Protein 2YXM (pdb70)

Secondary structure (DSSP, 8-state):
-GGGG--EEE---SEEEE-TT--EEEEEEESSTT--EEEEETTEE--SSSSEEEEEETTEEEEEE-S--GGG-EEEEEEETTEEEEEEEEE-

Solvent-accessible surface area: 5600 Å² total; per-residue (Å²): 133,64,91,115,31,72,10,36,64,125,99,5,76,120,43,40,117,9,84,122,45,23,147,10,110,0,35,0,53,1,72,71,57,166,53,132,30,99,6,41,54,112,34,135,70,9,145,86,62,124,61,36,80,61,64,98,122,47,41,61,9,1,0,17,0,34,82,0,65,98,104,2,55,25,89,0,37,0,31,1,52,146,59,122,13,57,3,80,1,105,10,194

Structure (mmCIF, N/CA/C/O backbone):
data_2YXM
#
_entry.id   2YXM
#
_cell.length_a   55.199
_cell.length_b   55.199
_cell.length_c   70.134
_cell.angle_alpha   90.00
_cell.angle_beta   90.00
_cell.angle_gamma   90.00
#
_symmetry.space_group_name_H-M   'P 41 21 2'
#
loop_
_entity.id
_entity.type
_entity.pdbx_description
1 polymer 'Myosin-binding protein C, slow-type'
2 water water
#
loop_
_atom_site.group_PDB
_atom_site.id
_atom_site.type_symbol
_atom_site.label_atom_id
_atom_site.label_alt_id
_atom_site.label_comp_id
_atom_site.label_asym_id
_atom_site.label_entity_id
_atom_site.label_seq_id
_atom_site.pdbx_PDB_ins_code
_atom_site.Cartn_x
_atom_site.Cartn_y
_atom_site.Cartn_z
_atom_site.occupancy
_atom_site.B_iso_or_equiv
_atom_site.auth_seq_id
_atom_site.auth_comp_id
_atom_site.auth_asym_id
_atom_site.auth_atom_id
_atom_site.pdbx_PDB_model_num
ATOM 1 N N . SER A 1 3 ? 21.234 11.566 4.973 1.00 30.33 3 SER A N 1
ATOM 2 C CA . SER A 1 3 ? 22.239 11.496 6.073 1.00 28.69 3 SER A CA 1
ATOM 3 C C . SER A 1 3 ? 23.361 12.500 5.863 1.00 27.87 3 SER A C 1
ATOM 4 O O . SER A 1 3 ? 23.720 12.820 4.729 1.00 29.04 3 SER A O 1
ATOM 7 N N . GLY A 1 4 ? 23.913 12.992 6.967 1.00 24.91 4 GLY A N 1
ATOM 8 C CA . GLY A 1 4 ? 24.999 13.947 6.883 1.00 22.28 4 GLY A CA 1
ATOM 9 C C . GLY A 1 4 ? 26.250 13.307 6.312 1.00 19.94 4 GLY A C 1
ATOM 10 O O . GLY A 1 4 ? 27.204 14.000 5.970 1.00 19.83 4 GLY A O 1
ATOM 11 N N . SER A 1 5 ? 26.246 11.981 6.207 1.00 18.63 5 SER A N 1
ATOM 12 C CA . SER A 1 5 ? 27.393 11.250 5.676 1.00 18.29 5 SER A CA 1
ATOM 13 C C . SER A 1 5 ? 27.763 11.715 4.272 1.00 18.13 5 SER A C 1
ATOM 14 O O . SER A 1 5 ? 28.940 11.861 3.949 1.00 16.50 5 SER A O 1
ATOM 17 N N . SER A 1 6 ? 26.756 11.953 3.440 1.00 18.80 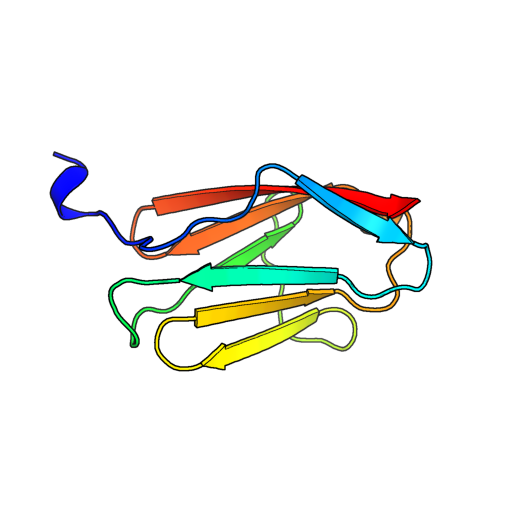6 SER A N 1
ATOM 18 C CA . SER A 1 6 ? 27.008 12.394 2.073 1.00 20.00 6 SER A CA 1
ATOM 19 C C . SER A 1 6 ? 27.501 13.838 2.016 1.00 19.15 6 SER A C 1
ATOM 20 O O . SER A 1 6 ? 27.789 14.362 0.939 1.00 20.29 6 SER A O 1
ATOM 23 N N . GLY A 1 7 ? 27.603 14.476 3.178 1.00 17.03 7 GLY A N 1
ATOM 24 C CA . GLY A 1 7 ? 28.070 15.849 3.227 1.00 15.68 7 GLY A CA 1
ATOM 25 C C . GLY A 1 7 ? 29.438 15.992 3.871 1.00 15.09 7 GLY A C 1
ATOM 26 O O . GLY A 1 7 ? 29.929 17.106 4.053 1.00 16.22 7 GLY A O 1
ATOM 27 N N . ALA A 1 8 ? 30.060 14.868 4.216 1.00 13.27 8 ALA A N 1
ATOM 28 C CA . ALA A 1 8 ? 31.377 14.897 4.852 1.00 12.78 8 ALA A CA 1
ATOM 29 C C . ALA A 1 8 ? 32.360 15.660 3.975 1.00 13.92 8 ALA A C 1
ATOM 30 O O . ALA A 1 8 ? 32.526 15.344 2.796 1.00 15.29 8 ALA A O 1
ATOM 32 N N . ALA A 1 9 ? 33.021 16.654 4.558 1.00 14.16 9 ALA A N 1
ATOM 33 C CA . ALA A 1 9 ? 33.963 17.479 3.810 1.00 14.34 9 ALA A CA 1
ATOM 34 C C . ALA A 1 9 ? 35.371 17.553 4.392 1.00 15.33 9 ALA A C 1
ATOM 35 O O . ALA A 1 9 ? 36.305 17.955 3.701 1.00 17.16 9 ALA A O 1
ATOM 37 N N . PHE A 1 10 ? 35.527 17.167 5.653 1.00 13.04 10 PHE A N 1
ATOM 38 C CA . PHE A 1 10 ? 36.830 17.232 6.306 1.00 12.70 10 PHE A CA 1
ATOM 39 C C . PHE A 1 10 ? 37.572 15.907 6.371 1.00 12.02 10 PHE A C 1
ATOM 40 O O . PHE A 1 10 ? 37.110 14.966 7.017 1.00 12.56 10 PHE A O 1
ATOM 48 N N . ALA A 1 11 ? 38.721 15.836 5.705 1.00 12.81 11 ALA A N 1
ATOM 49 C CA . ALA A 1 11 ? 39.550 14.639 5.753 1.00 12.30 11 ALA A CA 1
ATOM 50 C C . ALA A 1 11 ? 40.311 14.721 7.076 1.00 11.69 11 ALA A C 1
ATOM 51 O O . ALA A 1 11 ? 40.597 13.711 7.713 1.00 11.26 11 ALA A O 1
ATOM 53 N N . LYS A 1 12 ? 40.630 15.945 7.488 1.00 12.34 12 LYS A N 1
ATOM 54 C CA . LYS A 1 12 ? 41.328 16.178 8.744 1.00 12.83 12 LYS A CA 1
ATOM 55 C C . LYS A 1 12 ? 40.767 17.466 9.340 1.00 12.16 12 LYS A C 1
ATOM 56 O O . LYS A 1 12 ? 40.679 18.481 8.653 1.00 12.68 12 LYS A O 1
ATOM 62 N N . ILE A 1 13 ? 40.358 17.418 10.604 1.00 11.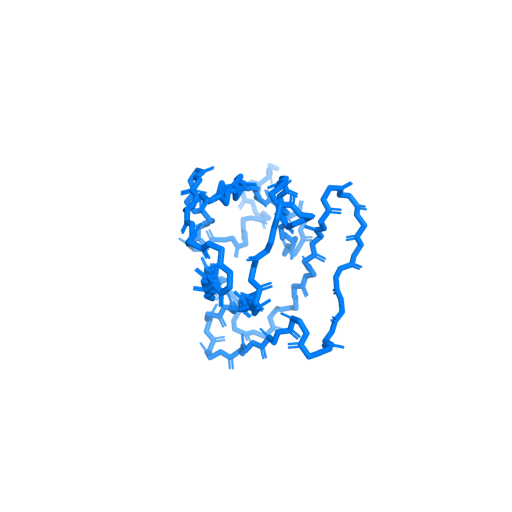02 13 ILE A N 1
ATOM 63 C CA . ILE A 1 13 ? 39.810 18.604 11.254 1.00 10.88 13 ILE A CA 1
ATO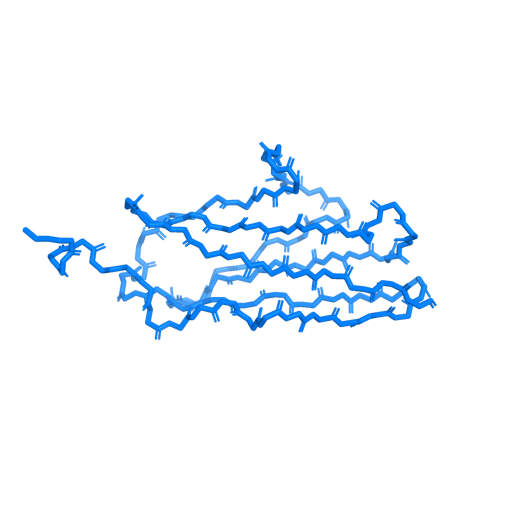M 64 C C . ILE A 1 13 ? 40.835 19.250 12.177 1.00 10.25 13 ILE A C 1
ATOM 65 O O . ILE A 1 13 ? 41.941 18.742 12.349 1.00 11.56 13 ILE A O 1
ATOM 70 N N . LEU A 1 14 ? 40.461 20.383 12.761 1.00 9.83 14 LEU A N 1
ATOM 71 C CA . LEU A 1 14 ? 41.343 21.101 13.676 1.00 10.39 14 LEU A CA 1
ATOM 72 C C . LEU A 1 14 ? 41.549 20.328 14.972 1.00 10.95 14 LEU A C 1
ATOM 73 O O . LEU A 1 14 ? 40.674 19.573 15.395 1.00 11.06 14 LEU A O 1
ATOM 78 N N . ASP A 1 15 ? 42.710 20.513 15.598 1.00 11.65 15 ASP A N 1
ATOM 79 C CA . ASP A 1 15 ? 42.975 19.866 16.877 1.00 11.28 15 ASP A CA 1
ATOM 80 C C . ASP A 1 15 ? 42.041 20.550 17.878 1.00 11.29 15 ASP A C 1
ATOM 81 O O . ASP A 1 15 ? 41.546 21.653 17.626 1.00 11.02 15 ASP A O 1
ATOM 86 N N . PRO A 1 16 ? 41.800 19.913 19.034 1.00 11.86 16 PRO A N 1
ATOM 87 C CA . PRO A 1 16 ? 40.924 20.461 20.074 1.00 12.57 16 PRO A CA 1
ATOM 88 C C . PRO A 1 16 ? 41.352 21.835 20.594 1.00 11.96 16 PRO A C 1
ATOM 89 O O . PRO A 1 16 ? 40.514 22.685 20.897 1.00 13.00 16 PRO A O 1
ATOM 93 N N . ALA A 1 17 ? 42.661 22.043 20.696 1.00 11.84 17 ALA A N 1
ATOM 94 C CA . ALA A 1 17 ? 43.197 23.301 21.195 1.00 10.33 17 ALA A CA 1
ATOM 95 C C . ALA A 1 17 ? 44.655 23.448 20.787 1.00 10.07 17 ALA A C 1
ATOM 96 O O . ALA A 1 17 ? 45.343 22.461 20.533 1.00 10.61 17 ALA A O 1
ATOM 98 N N . TYR A 1 18 ? 45.110 24.695 20.734 1.00 10.20 18 TYR A N 1
ATOM 99 C CA . TYR A 1 18 ? 46.485 25.030 20.375 1.00 9.70 18 TYR A CA 1
ATOM 100 C C . TYR A 1 18 ? 46.956 26.086 21.367 1.00 10.09 18 TYR A C 1
ATOM 101 O O . TYR A 1 18 ? 46.143 26.767 21.985 1.00 10.98 18 TYR A O 1
ATOM 110 N N . GLN A 1 19 ? 48.267 26.224 21.515 1.00 11.26 19 GLN A N 1
ATOM 111 C CA . GLN A 1 19 ? 48.809 27.241 22.402 1.00 11.16 19 GLN A CA 1
ATOM 112 C C . GLN A 1 19 ? 49.877 28.011 21.645 1.00 12.13 19 GLN A C 1
ATOM 113 O O . GLN A 1 19 ? 50.391 27.543 20.627 1.00 13.33 19 GLN A O 1
ATOM 119 N N . VAL A 1 20 ? 50.191 29.202 22.134 1.00 11.89 20 VAL A N 1
ATOM 120 C CA . VAL A 1 20 ? 51.201 30.034 21.498 1.00 12.90 20 VAL A CA 1
ATOM 121 C C . VAL A 1 20 ? 51.696 31.054 22.515 1.00 13.67 20 VAL A C 1
ATOM 122 O O . VAL A 1 20 ? 50.949 31.472 23.402 1.00 13.61 20 VAL A O 1
ATOM 126 N N . ASP A 1 21 ? 52.963 31.433 22.395 1.00 16.16 21 ASP A N 1
ATOM 127 C CA . ASP A 1 21 ? 53.543 32.424 23.291 1.00 18.13 21 ASP A CA 1
ATOM 128 C C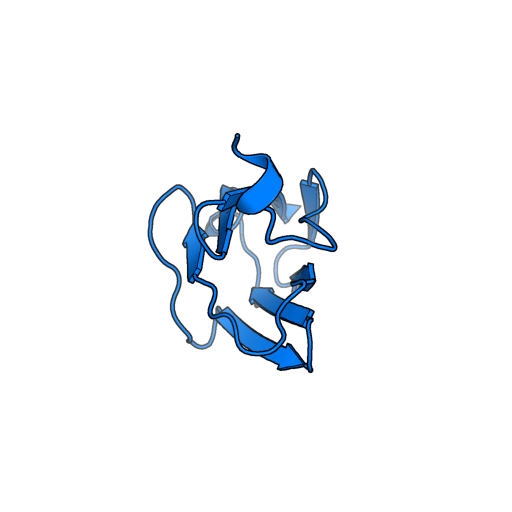 . ASP A 1 21 ? 53.184 33.807 22.771 1.00 18.57 21 ASP A C 1
ATOM 129 O O . ASP A 1 21 ? 53.003 33.990 21.565 1.00 18.15 21 ASP A O 1
ATOM 134 N N . LYS A 1 22 ? 53.075 34.775 23.676 1.00 18.71 22 LYS A N 1
ATOM 135 C CA . LYS A 1 22 ? 52.756 36.141 23.278 1.00 18.73 22 LYS A CA 1
ATOM 136 C C . LYS A 1 22 ? 53.770 36.609 22.244 1.00 18.90 22 LYS A C 1
ATOM 137 O O . LYS A 1 22 ? 54.977 36.412 22.412 1.00 18.82 22 LYS A O 1
ATOM 143 N N . GLY A 1 23 ? 53.271 37.226 21.177 1.00 17.58 23 GLY A N 1
ATOM 144 C CA . GLY A 1 23 ? 54.136 37.713 20.118 1.00 18.87 23 GLY A CA 1
ATOM 145 C C . GLY A 1 23 ? 54.486 36.631 19.115 1.00 17.70 23 GLY A C 1
ATOM 146 O O . GLY A 1 23 ? 55.103 36.901 18.082 1.00 18.46 23 GLY A O 1
ATOM 147 N N . GLY A 1 24 ? 54.082 35.401 19.416 1.00 16.08 24 GLY A N 1
ATOM 148 C CA . GLY A 1 24 ? 54.376 34.290 18.534 1.00 15.83 24 GLY A CA 1
ATOM 149 C C . GLY A 1 24 ? 53.350 34.072 17.439 1.00 15.44 24 GLY A C 1
ATOM 150 O O . GLY A 1 24 ? 52.354 34.787 17.346 1.00 15.12 24 GLY A O 1
ATOM 151 N N . ARG A 1 25 ? 53.596 33.064 16.613 1.00 14.98 25 ARG A N 1
ATOM 152 C CA . ARG A 1 25 ? 52.703 32.745 15.509 1.00 14.18 25 ARG A CA 1
ATOM 153 C C . ARG A 1 25 ? 52.146 31.337 15.654 1.00 14.35 25 ARG A C 1
ATOM 154 O O . ARG A 1 25 ? 52.874 30.410 16.007 1.00 15.05 25 ARG A O 1
ATOM 162 N N . VAL A 1 26 ? 50.855 31.178 15.380 1.00 12.54 26 VAL A N 1
ATOM 163 C CA . VAL A 1 26 ? 50.224 29.868 15.454 1.00 13.49 26 VAL A CA 1
ATOM 164 C C . VAL A 1 26 ? 49.747 29.466 14.058 1.00 12.51 26 VAL A C 1
ATOM 165 O O . VAL A 1 26 ? 49.378 30.316 13.244 1.00 12.28 26 VAL A O 1
ATOM 169 N N . ARG A 1 27 ? 49.782 28.168 13.780 1.00 12.30 27 ARG A N 1
ATOM 170 C CA . ARG A 1 27 ? 49.359 27.644 12.488 1.00 13.09 27 ARG A CA 1
ATOM 171 C C . ARG A 1 27 ? 48.222 26.641 12.661 1.00 13.78 27 ARG A C 1
ATOM 172 O O . ARG A 1 27 ? 48.373 25.645 13.370 1.00 15.63 27 ARG A O 1
ATOM 180 N N . PHE A 1 28 ? 47.082 26.919 12.030 1.00 12.40 28 PHE A N 1
ATOM 181 C CA . PHE A 1 28 ? 45.927 26.021 12.078 1.00 11.46 28 PHE A CA 1
ATOM 182 C C . PHE A 1 28 ? 45.863 25.344 10.718 1.00 12.08 28 PHE A C 1
ATOM 183 O O . PHE A 1 28 ? 46.013 26.005 9.689 1.00 12.15 28 PHE A O 1
ATOM 191 N N . VAL A 1 29 ? 45.622 24.038 10.700 1.00 12.73 29 VAL A N 1
ATOM 192 C CA . VAL A 1 29 ? 45.535 23.322 9.437 1.00 13.47 29 VAL A CA 1
ATOM 193 C C . VAL A 1 29 ? 44.385 22.326 9.409 1.00 13.80 29 VAL A C 1
ATOM 194 O O . VAL A 1 29 ? 44.134 21.623 10.388 1.00 13.80 29 VAL A O 1
ATOM 198 N N . VAL A 1 30 ? 43.665 22.298 8.293 1.00 13.28 30 VAL A N 1
ATOM 199 C CA . VAL A 1 30 ? 42.599 21.321 8.101 1.00 13.19 30 VAL A CA 1
ATOM 200 C C . VAL A 1 30 ? 42.824 20.758 6.709 1.00 13.44 30 VAL A C 1
ATOM 201 O O . VAL A 1 30 ? 43.495 21.377 5.882 1.00 13.87 30 VAL A O 1
ATOM 205 N N . GLU A 1 31 ? 42.297 19.570 6.454 1.00 13.52 31 GLU A N 1
ATOM 206 C CA . GLU A 1 31 ? 42.447 18.961 5.144 1.00 14.61 31 GLU A CA 1
ATOM 207 C C . GLU A 1 31 ? 41.064 18.656 4.606 1.00 14.43 31 GLU A C 1
ATOM 208 O O . GLU A 1 31 ? 40.235 18.062 5.297 1.00 14.46 31 GLU A O 1
ATOM 214 N N . LEU A 1 32 ? 40.811 19.083 3.375 1.00 14.52 32 LEU A N 1
ATOM 215 C CA . LEU A 1 32 ? 39.529 18.848 2.740 1.00 16.26 32 LEU A CA 1
ATOM 216 C C . LEU A 1 32 ? 39.643 17.633 1.838 1.00 16.94 32 LEU A C 1
ATOM 217 O O . LEU A 1 32 ? 40.741 17.234 1.449 1.00 19.36 32 LEU A O 1
ATOM 222 N N . ALA A 1 33 ? 38.503 17.039 1.512 1.00 19.98 33 ALA A N 1
ATOM 223 C CA . ALA A 1 33 ? 38.490 15.890 0.620 1.00 21.05 33 ALA A CA 1
ATOM 224 C C . ALA A 1 33 ? 38.600 16.445 -0.793 1.00 22.58 33 ALA A C 1
ATOM 225 O O . ALA A 1 33 ? 39.283 15.879 -1.648 1.00 22.47 33 ALA A O 1
ATOM 227 N N . ASP A 1 34 ? 37.931 17.574 -1.015 1.00 23.22 34 ASP A N 1
ATOM 228 C CA . ASP A 1 34 ? 37.912 18.246 -2.311 1.00 25.11 34 ASP A CA 1
ATOM 229 C C . ASP A 1 34 ? 38.903 19.411 -2.322 1.00 26.61 34 ASP A C 1
ATOM 230 O O . ASP A 1 34 ? 38.699 20.413 -1.638 1.00 26.07 34 ASP A O 1
ATOM 235 N N . PRO A 1 35 ? 39.984 19.298 -3.113 1.00 27.40 35 PRO A N 1
ATOM 236 C CA . PRO A 1 35 ? 41.000 20.351 -3.198 1.00 28.77 35 PRO A CA 1
ATOM 237 C C . PRO A 1 35 ? 40.504 21.668 -3.792 1.00 29.80 35 PRO A C 1
ATOM 238 O O . PRO A 1 35 ? 41.199 22.682 -3.726 1.00 29.95 35 PRO A O 1
ATOM 242 N N . LYS A 1 36 ? 39.304 21.656 -4.363 1.00 31.06 36 LYS A N 1
ATOM 243 C CA . LYS A 1 36 ? 38.743 22.861 -4.964 1.00 31.88 36 LYS A CA 1
ATOM 244 C C . LYS A 1 36 ? 37.720 23.546 -4.063 1.00 31.44 36 LYS A C 1
ATOM 245 O O . LYS A 1 36 ? 37.286 24.665 -4.344 1.00 30.85 36 LYS A O 1
ATOM 251 N N . LEU A 1 37 ? 37.340 22.877 -2.980 1.00 29.82 37 LEU A N 1
ATOM 252 C CA . LEU A 1 37 ? 36.360 23.426 -2.050 1.00 29.09 37 LEU A CA 1
ATOM 253 C C . LEU A 1 37 ? 36.915 24.619 -1.279 1.00 28.63 37 LEU A C 1
ATOM 254 O O . LEU A 1 37 ? 38.058 24.599 -0.821 1.00 28.30 37 LEU A O 1
ATOM 259 N N . GLU A 1 38 ? 36.094 25.656 -1.144 1.00 29.01 38 GLU A N 1
ATOM 260 C CA . GLU A 1 38 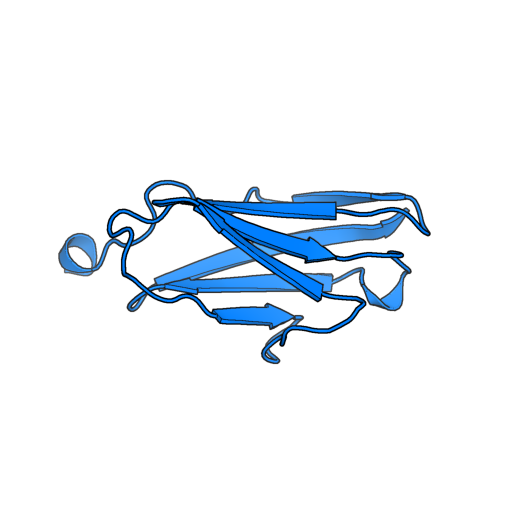? 36.485 26.868 -0.434 1.00 28.29 38 GLU A CA 1
ATOM 261 C C . GLU A 1 38 ? 36.120 26.775 1.043 1.00 26.00 38 GLU A C 1
ATOM 262 O O . GLU A 1 38 ? 35.157 26.106 1.415 1.00 26.33 38 GLU A O 1
ATOM 268 N N . VAL A 1 39 ? 36.894 27.451 1.884 1.00 21.71 39 VAL A N 1
ATOM 269 C CA . VAL A 1 39 ? 36.635 27.446 3.316 1.00 19.28 39 VAL A CA 1
ATOM 270 C C . VAL A 1 39 ? 36.598 28.868 3.854 1.00 16.86 39 VAL A C 1
ATOM 271 O O . VAL A 1 39 ? 37.127 29.790 3.236 1.00 18.24 39 VAL A O 1
ATOM 275 N N . LYS A 1 40 ? 35.955 29.033 5.004 1.00 15.50 40 LYS A N 1
ATOM 276 C CA . LYS A 1 40 ? 35.875 30.326 5.666 1.00 13.96 40 LYS A CA 1
ATOM 277 C C . LYS A 1 40 ? 36.269 30.125 7.123 1.00 12.78 40 LYS A C 1
ATOM 278 O O . LYS A 1 40 ? 35.874 29.140 7.755 1.00 12.69 40 LYS A O 1
ATOM 284 N N . TRP A 1 41 ? 37.061 31.055 7.644 1.00 11.52 41 TRP A N 1
ATOM 285 C CA . TRP A 1 41 ? 37.515 30.987 9.026 1.00 11.28 41 TRP A CA 1
ATOM 286 C C . TRP A 1 41 ? 36.798 32.036 9.860 1.00 11.36 41 TRP A C 1
ATOM 287 O O . TRP A 1 41 ? 36.509 33.129 9.379 1.00 11.71 41 TRP A O 1
ATOM 298 N N . TYR A 1 42 ? 36.533 31.698 11.117 1.00 11.23 42 TYR A N 1
ATOM 299 C CA . TYR A 1 42 ? 35.822 32.589 12.022 1.00 11.98 42 TYR A CA 1
ATOM 300 C C . TYR A 1 42 ? 36.481 32.687 13.387 1.00 13.57 42 TYR A C 1
ATOM 301 O O . TYR A 1 42 ? 37.056 31.723 13.883 1.00 12.90 42 TYR A O 1
ATOM 310 N N . LYS A 1 43 ? 36.391 33.868 13.986 1.00 14.25 43 LYS A N 1
ATOM 311 C CA . LYS A 1 43 ? 36.920 34.083 15.319 1.00 16.44 43 LYS A CA 1
ATOM 312 C C . LYS A 1 43 ? 35.708 34.402 16.173 1.00 18.76 43 LYS A C 1
ATOM 313 O O . LYS A 1 43 ? 35.051 35.423 15.972 1.00 18.63 43 LYS A O 1
ATOM 319 N N . ASN A 1 44 ? 35.402 33.509 17.106 1.00 21.24 44 ASN A N 1
ATOM 320 C CA . ASN A 1 44 ? 34.267 33.684 17.997 1.00 24.99 44 ASN A CA 1
ATOM 321 C C . ASN A 1 44 ? 32.996 34.052 17.227 1.00 25.59 44 ASN A C 1
ATOM 322 O O . ASN A 1 44 ? 32.192 34.859 17.693 1.00 26.97 44 ASN A O 1
ATOM 327 N N . GLY A 1 45 ? 32.824 33.471 16.042 1.00 25.26 45 GLY A N 1
ATOM 328 C CA . GLY A 1 45 ? 31.631 33.745 15.255 1.00 25.17 45 GLY A CA 1
ATOM 329 C C . GLY A 1 45 ? 31.692 34.821 14.180 1.00 24.63 45 GLY A C 1
ATOM 330 O O . GLY A 1 45 ? 30.728 34.993 13.433 1.00 26.32 45 GLY A O 1
ATOM 331 N N . GLN A 1 46 ? 32.804 35.546 14.091 1.00 23.44 46 GLN A N 1
ATOM 332 C CA . GLN A 1 46 ? 32.952 36.602 13.088 1.00 21.60 46 GLN A CA 1
ATOM 333 C C . GLN A 1 46 ? 33.984 36.171 12.045 1.00 19.65 46 GLN A C 1
ATOM 334 O O . GLN A 1 46 ? 35.076 35.739 12.402 1.00 18.78 46 GLN A O 1
ATOM 340 N N . GLU A 1 47 ? 33.652 36.299 10.761 1.00 17.85 47 GLU A N 1
ATOM 341 C CA . GLU A 1 47 ? 34.581 35.873 9.716 1.00 17.27 47 GLU A CA 1
ATOM 342 C C . GLU A 1 47 ? 35.905 36.626 9.693 1.00 17.03 47 GLU A C 1
ATOM 343 O O . GLU A 1 47 ? 35.949 37.855 9.766 1.00 18.13 47 GLU A O 1
ATOM 349 N N . ILE A 1 48 ? 36.977 35.851 9.579 1.00 14.19 48 ILE A N 1
ATOM 350 C CA . ILE A 1 48 ? 38.347 36.346 9.522 1.00 15.61 48 ILE A CA 1
ATOM 351 C C . ILE A 1 48 ? 38.725 36.533 8.052 1.00 13.14 48 ILE A C 1
ATOM 352 O O . ILE A 1 48 ? 38.395 35.696 7.214 1.00 12.96 48 ILE A O 1
ATOM 357 N N . ARG A 1 49 ? 39.424 37.622 7.743 1.00 11.48 49 ARG A N 1
ATOM 358 C CA . ARG A 1 49 ? 39.832 37.903 6.371 1.00 11.49 49 ARG A CA 1
ATOM 359 C C . ARG A 1 49 ? 41.340 38.111 6.257 1.00 10.43 49 ARG A C 1
ATOM 360 O O . ARG A 1 49 ? 42.001 38.448 7.236 1.00 10.42 49 ARG A O 1
ATOM 368 N N . PRO A 1 50 ? 41.901 37.914 5.054 1.00 10.82 50 PRO A N 1
ATOM 369 C CA . PRO A 1 50 ? 43.345 38.101 4.877 1.00 10.17 50 PRO A CA 1
ATOM 370 C C . PRO A 1 50 ? 43.781 39.496 5.326 1.00 10.53 50 PRO A C 1
ATOM 371 O O . PRO A 1 50 ? 43.156 40.499 4.968 1.00 10.60 50 PRO A O 1
ATOM 375 N N . SER A 1 51 ? 44.861 39.545 6.100 1.00 9.56 51 SER A N 1
ATOM 376 C CA . SER A 1 51 ? 45.398 40.796 6.626 1.00 9.75 51 SER A CA 1
ATOM 377 C C . SER A 1 51 ? 46.849 40.539 7.020 1.00 10.33 51 SER A C 1
ATOM 378 O O . SER A 1 51 ? 47.463 39.598 6.519 1.00 10.74 51 SER A O 1
ATOM 381 N N . THR A 1 52 ? 47.412 41.371 7.894 1.00 11.10 52 THR A N 1
ATOM 382 C CA . THR A 1 52 ? 48.785 41.126 8.316 1.00 11.82 52 THR A CA 1
ATOM 383 C C . THR A 1 52 ? 48.750 40.176 9.507 1.00 12.38 52 THR A C 1
ATOM 384 O O . THR A 1 52 ? 49.695 39.417 9.736 1.00 13.37 52 THR A O 1
ATOM 388 N N . LYS A 1 53 ? 47.648 40.201 10.252 1.00 11.69 53 LYS A N 1
ATOM 389 C CA . LYS A 1 53 ? 47.477 39.306 11.391 1.00 12.55 53 LYS A CA 1
ATOM 390 C C . LYS A 1 53 ? 47.122 37.910 10.891 1.00 12.07 53 LYS A C 1
ATOM 391 O O . LYS A 1 53 ? 47.564 36.908 11.451 1.00 11.36 53 LYS A O 1
ATOM 397 N N . TYR A 1 54 ? 46.327 37.854 9.828 1.00 9.88 54 TYR A N 1
ATOM 398 C CA . TYR A 1 54 ? 45.858 36.583 9.291 1.00 9.76 54 TYR A CA 1
ATOM 399 C C . TYR A 1 54 ? 46.342 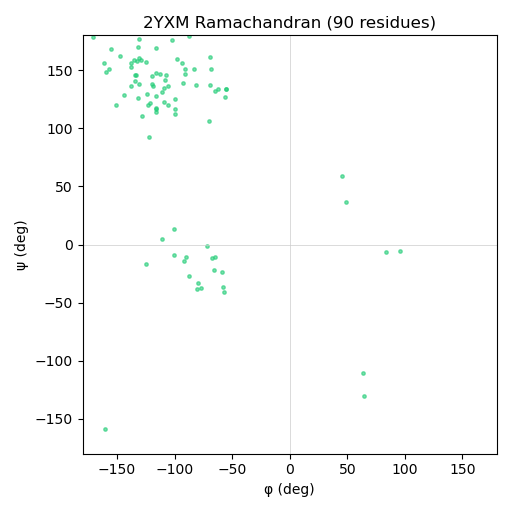36.273 7.883 1.00 10.25 54 TYR A C 1
ATOM 400 O O . TYR A 1 54 ? 46.013 36.984 6.941 1.00 10.52 54 TYR A O 1
ATOM 409 N N . ILE A 1 55 ? 47.115 35.202 7.749 1.00 10.15 55 ILE A N 1
ATOM 410 C CA . ILE A 1 55 ? 47.623 34.779 6.450 1.00 10.75 55 ILE A CA 1
ATOM 411 C C . ILE A 1 55 ? 47.030 33.412 6.133 1.00 10.93 55 ILE A C 1
ATOM 412 O O . ILE A 1 55 ? 47.107 32.481 6.940 1.00 11.36 55 ILE A O 1
ATOM 417 N N . PHE A 1 56 ? 46.427 33.303 4.958 1.00 11.62 56 PHE A N 1
ATOM 418 C CA . PHE A 1 56 ? 45.794 32.063 4.532 1.00 10.92 56 PHE A CA 1
ATOM 419 C C . PHE A 1 56 ? 46.579 31.384 3.424 1.00 13.19 56 PHE A C 1
ATOM 420 O O . PHE A 1 56 ? 47.119 32.048 2.541 1.00 13.12 56 PHE A O 1
ATOM 428 N N . GLU A 1 57 ? 46.651 30.058 3.480 1.00 12.20 57 GLU A N 1
ATOM 429 C CA . GLU A 1 57 ? 47.345 29.300 2.448 1.00 13.81 57 GLU A CA 1
ATOM 430 C C . GLU A 1 57 ? 46.504 28.111 2.018 1.00 14.61 57 GLU A C 1
ATOM 431 O O . GLU A 1 57 ? 45.785 27.514 2.821 1.00 13.95 57 GLU A O 1
ATOM 437 N N . HIS A 1 58 ? 46.601 27.784 0.735 1.00 17.20 58 HIS A N 1
ATOM 438 C CA . HIS A 1 58 ? 45.877 26.670 0.144 1.00 21.81 58 HIS A CA 1
ATOM 439 C C . HIS A 1 58 ? 46.895 25.806 -0.592 1.00 24.08 58 HIS A C 1
ATOM 440 O O . HIS A 1 58 ? 47.457 26.223 -1.604 1.00 26.23 58 HIS A O 1
ATOM 447 N N . LYS A 1 59 ? 47.141 24.612 -0.063 1.00 25.71 59 LYS A N 1
ATOM 448 C CA . LYS A 1 59 ? 48.084 23.678 -0.667 1.00 27.41 59 LYS A CA 1
ATOM 449 C C . LYS A 1 59 ? 47.355 22.379 -0.972 1.00 27.42 59 LYS A C 1
ATOM 450 O O . LYS A 1 59 ? 47.258 21.499 -0.117 1.00 27.87 59 LYS A O 1
ATOM 456 N N . GLY A 1 60 ? 46.838 22.266 -2.191 1.00 27.29 60 GLY A N 1
ATOM 457 C CA . GLY A 1 60 ? 46.111 21.070 -2.569 1.00 27.63 60 GLY A CA 1
ATOM 458 C C . GLY A 1 60 ? 44.866 20.925 -1.717 1.00 26.16 60 GLY A C 1
ATOM 459 O O . GLY A 1 60 ? 43.923 21.708 -1.846 1.00 27.09 60 GLY A O 1
ATOM 460 N N . CYS A 1 61 ? 44.864 19.927 -0.839 1.00 25.14 61 CYS A N 1
ATOM 461 C CA . CYS A 1 61 ? 43.724 19.687 0.036 1.00 23.88 61 CYS A CA 1
ATOM 462 C C . CYS A 1 61 ? 43.853 20.411 1.370 1.00 21.53 61 CYS A C 1
ATOM 463 O O . CYS A 1 61 ? 42.880 20.526 2.112 1.00 19.16 61 CYS A O 1
ATOM 466 N N . GLN A 1 62 ? 45.050 20.900 1.673 1.00 19.91 62 GLN A N 1
ATOM 467 C CA . GLN A 1 62 ? 45.270 21.601 2.929 1.00 18.70 62 GLN A CA 1
ATOM 468 C C . GLN A 1 62 ? 44.829 23.056 2.895 1.00 16.92 62 GLN A C 1
ATOM 469 O O . GLN A 1 62 ? 45.049 23.765 1.915 1.00 16.60 62 GLN A O 1
ATOM 475 N N . ARG A 1 63 ? 44.184 23.481 3.976 1.00 13.83 63 ARG A N 1
ATOM 476 C CA . ARG A 1 63 ? 43.740 24.862 4.139 1.00 11.79 63 ARG A CA 1
ATOM 477 C C . ARG A 1 63 ? 44.406 25.305 5.435 1.00 12.20 63 ARG A C 1
ATOM 478 O O . ARG A 1 63 ? 44.186 24.715 6.497 1.00 12.56 63 ARG A O 1
ATOM 486 N N . ILE A 1 64 ? 45.227 26.342 5.340 1.00 10.74 64 ILE A N 1
ATOM 487 C CA . ILE A 1 64 ? 45.984 26.823 6.479 1.00 10.80 64 ILE A CA 1
ATOM 488 C C . ILE A 1 64 ? 45.688 28.259 6.863 1.00 11.81 64 ILE A C 1
ATOM 489 O O . ILE A 1 64 ? 45.432 29.099 6.004 1.00 10.97 64 ILE A O 1
ATOM 494 N N . LEU A 1 65 ? 45.724 28.522 8.164 1.00 10.70 65 LEU A N 1
ATOM 495 C CA . LEU A 1 65 ? 45.541 29.871 8.685 1.00 12.14 65 LEU A CA 1
ATOM 496 C C . LEU A 1 65 ? 46.650 30.128 9.693 1.00 10.97 65 LEU A C 1
ATOM 497 O O . LEU A 1 65 ? 46.855 29.348 10.626 1.00 12.14 65 LEU A O 1
ATOM 502 N N . PHE A 1 66 ? 47.378 31.217 9.481 1.00 10.24 66 PHE A N 1
ATOM 503 C CA . PHE A 1 66 ? 48.445 31.631 10.375 1.00 9.33 66 PHE A CA 1
ATOM 504 C C . PHE A 1 66 ? 47.944 32.872 11.096 1.00 10.68 66 PHE A C 1
ATOM 505 O O . PHE A 1 66 ? 47.372 33.760 10.467 1.00 11.33 66 PHE A O 1
ATOM 513 N N . ILE A 1 67 ? 48.133 32.925 12.408 1.00 9.96 67 ILE A N 1
ATOM 514 C CA . ILE A 1 67 ? 47.768 34.119 13.161 1.00 9.61 67 ILE A CA 1
ATOM 515 C C . ILE A 1 67 ? 49.104 34.621 13.692 1.00 11.30 67 ILE A C 1
ATOM 516 O O . ILE A 1 67 ? 49.787 33.919 14.444 1.00 11.85 67 ILE A O 1
ATOM 521 N N . ASN A 1 68 ? 49.481 35.824 13.269 1.00 11.77 68 ASN A N 1
ATOM 522 C CA . ASN A 1 68 ? 50.754 36.435 13.652 1.00 11.77 68 ASN A CA 1
ATOM 523 C C . ASN A 1 68 ? 50.670 37.345 14.871 1.00 12.02 68 ASN A C 1
ATOM 524 O O . ASN A 1 68 ? 49.612 37.881 15.186 1.00 12.73 68 ASN A O 1
ATOM 529 N N . ASN A 1 69 ? 51.808 37.515 15.541 1.00 11.88 69 ASN A N 1
ATOM 530 C CA . ASN A 1 69 ? 51.915 38.371 16.719 1.00 13.02 69 ASN A CA 1
ATOM 531 C C . ASN A 1 69 ? 50.760 38.144 17.683 1.00 13.55 69 ASN A C 1
ATOM 532 O O . ASN A 1 69 ? 50.019 39.067 18.022 1.00 14.21 69 ASN A O 1
ATOM 537 N N . CYS A 1 70 ? 50.627 36.906 18.141 1.00 14.34 70 CYS A N 1
ATOM 538 C CA . CYS A 1 70 ? 49.542 36.550 19.040 1.00 14.34 70 CYS A CA 1
ATOM 539 C C . CYS A 1 70 ? 49.592 37.235 20.395 1.00 16.02 70 CYS A C 1
ATOM 540 O O . CYS A 1 70 ? 50.627 37.278 21.059 1.00 16.94 70 CYS A O 1
ATOM 543 N N . GLN A 1 71 ? 48.448 37.779 20.789 1.00 15.37 71 GLN A N 1
ATOM 544 C CA . GLN A 1 71 ? 48.308 38.461 22.065 1.00 15.95 71 GLN A CA 1
ATOM 545 C C . GLN A 1 71 ? 47.054 37.905 22.729 1.00 16.94 71 GLN A C 1
ATOM 546 O O . GLN A 1 71 ? 46.356 37.081 22.140 1.00 15.29 71 GLN A O 1
ATOM 552 N N . MET A 1 72 ? 46.761 38.348 23.946 1.00 16.31 72 MET A N 1
ATOM 553 C CA . MET A 1 72 ? 45.587 37.851 24.649 1.00 16.64 72 MET A CA 1
ATOM 554 C C . MET A 1 72 ? 44.301 38.112 23.870 1.00 16.82 72 MET A C 1
ATOM 555 O O . MET A 1 72 ? 43.303 37.418 24.056 1.00 16.18 72 MET A O 1
ATOM 560 N N . THR A 1 73 ? 44.330 39.108 22.990 1.00 16.80 73 THR A N 1
ATOM 561 C CA . THR A 1 73 ? 43.169 39.429 22.171 1.00 16.63 73 THR A CA 1
ATOM 562 C C . THR A 1 73 ? 42.874 38.271 21.211 1.00 15.68 73 THR A C 1
ATOM 563 O O . THR A 1 73 ? 41.748 38.118 20.733 1.00 16.06 73 THR A O 1
ATOM 567 N N . ASP A 1 74 ? 43.889 37.454 20.945 1.00 14.63 74 ASP A N 1
ATOM 568 C CA . ASP A 1 74 ? 43.747 36.311 20.045 1.00 13.82 74 ASP A CA 1
ATOM 569 C C . ASP A 1 74 ? 43.333 35.045 20.784 1.00 13.31 74 ASP A C 1
ATOM 570 O O . ASP A 1 74 ? 42.995 34.039 20.162 1.00 13.90 74 ASP A O 1
ATOM 575 N N . ASP A 1 75 ? 43.377 35.091 22.112 1.00 14.51 75 ASP A N 1
ATOM 576 C CA . ASP A 1 75 ? 42.981 33.947 22.930 1.00 15.00 75 ASP A CA 1
ATOM 577 C C . ASP A 1 75 ? 41.468 33.842 22.760 1.00 15.54 75 ASP A C 1
ATOM 578 O O . ASP A 1 75 ? 40.711 34.643 23.309 1.00 14.75 75 ASP A O 1
ATOM 583 N N . SER A 1 76 ? 41.026 32.839 22.008 1.00 14.00 76 SER A N 1
ATOM 584 C CA . SER A 1 76 ? 39.610 32.710 21.717 1.00 13.65 76 SER A CA 1
ATOM 585 C C . SER A 1 76 ? 39.291 31.393 21.029 1.00 13.78 76 SER A C 1
ATOM 586 O O . SER A 1 76 ? 40.178 30.582 20.759 1.00 13.79 76 SER A O 1
ATOM 589 N N . GLU A 1 77 ? 38.007 31.185 20.763 1.00 15.65 77 GLU A N 1
ATOM 590 C CA . GLU A 1 77 ? 37.555 30.000 20.055 1.00 15.41 77 GLU A CA 1
ATOM 591 C C . GLU A 1 77 ? 37.557 30.399 18.580 1.00 14.37 77 GLU A C 1
ATOM 592 O O . GLU A 1 77 ? 37.310 31.559 18.239 1.00 15.12 77 GLU A O 1
ATOM 598 N N . TYR A 1 78 ? 37.860 29.441 17.713 1.00 13.33 78 TYR A N 1
ATOM 599 C CA . TYR A 1 78 ? 37.894 29.671 16.273 1.00 12.94 78 TYR A CA 1
ATOM 600 C C . TYR A 1 78 ? 37.247 28.491 15.588 1.00 13.68 78 TYR A C 1
ATOM 601 O O . TYR A 1 78 ? 37.239 27.386 16.119 1.00 15.39 78 TYR A O 1
ATOM 610 N N . TYR A 1 79 ? 36.686 28.722 14.413 1.00 13.83 79 TYR A N 1
ATOM 611 C CA . TYR A 1 79 ? 36.154 27.606 13.658 1.00 15.74 79 TYR A CA 1
ATOM 612 C C . TYR A 1 79 ? 36.310 27.865 12.178 1.00 13.67 79 TYR A C 1
ATOM 613 O O . TYR A 1 79 ? 36.568 28.989 11.744 1.00 12.69 79 TYR A O 1
ATOM 622 N N . VAL A 1 80 ? 36.207 26.795 11.407 1.00 12.54 80 VAL A N 1
ATOM 623 C CA . VAL A 1 80 ? 36.346 26.877 9.971 1.00 12.90 80 VAL A CA 1
ATOM 624 C C . VAL A 1 80 ? 35.217 26.069 9.362 1.00 13.57 80 VAL A C 1
ATOM 625 O O . VAL A 1 80 ? 34.837 25.019 9.882 1.00 13.43 80 VAL A O 1
ATOM 629 N N . THR A 1 81 ? 34.656 26.588 8.277 1.00 12.65 81 THR A N 1
ATOM 630 C CA . THR A 1 81 ? 33.561 25.913 7.604 1.00 14.55 81 THR A CA 1
ATOM 631 C C . THR A 1 81 ? 33.989 25.420 6.232 1.00 13.59 81 THR A C 1
ATOM 632 O O . THR A 1 81 ? 34.819 26.038 5.563 1.00 13.67 81 THR A O 1
ATOM 636 N N . ALA A 1 82 ? 33.426 24.287 5.830 1.00 14.38 82 ALA A N 1
ATOM 637 C CA . ALA A 1 82 ? 33.708 23.686 4.532 1.00 15.78 82 ALA A CA 1
ATOM 638 C C . ALA A 1 82 ? 32.444 22.929 4.153 1.00 16.10 82 ALA A C 1
ATOM 639 O O . ALA A 1 82 ? 32.017 22.028 4.873 1.00 16.51 82 ALA A O 1
ATOM 641 N N . GLY A 1 83 ? 31.840 23.300 3.031 1.00 18.39 83 GLY A N 1
ATOM 642 C CA . GLY A 1 83 ? 30.611 22.645 2.627 1.00 19.10 83 GLY A CA 1
ATOM 643 C C . GLY A 1 83 ? 29.550 22.951 3.665 1.00 19.26 83 GLY A C 1
ATOM 644 O O . GLY A 1 83 ? 29.364 24.108 4.041 1.00 20.57 83 GLY A O 1
ATOM 645 N N . ASP A 1 84 ? 28.860 21.924 4.149 1.00 20.08 84 ASP A N 1
ATOM 646 C CA . ASP A 1 84 ? 27.828 22.124 5.154 1.00 21.58 84 ASP A CA 1
ATOM 647 C C . ASP A 1 84 ? 28.336 21.783 6.551 1.00 19.81 84 ASP A C 1
ATOM 648 O O . ASP A 1 84 ? 27.551 21.664 7.488 1.00 19.87 84 ASP A O 1
ATOM 653 N N . GLU A 1 85 ? 29.652 21.640 6.692 1.00 16.46 85 GLU A N 1
ATOM 654 C CA . GLU A 1 85 ? 30.230 21.303 7.988 1.00 15.15 85 GLU A CA 1
ATOM 655 C C . GLU A 1 85 ? 31.145 22.379 8.555 1.00 14.97 85 GLU A C 1
ATOM 656 O O . GLU A 1 85 ? 31.522 23.332 7.874 1.00 16.07 85 GLU A O 1
ATOM 662 N N . LYS A 1 86 ? 31.499 22.203 9.820 1.00 15.94 86 LYS A N 1
ATOM 663 C CA . LYS A 1 86 ? 32.383 23.129 10.504 1.00 16.38 86 LYS A CA 1
ATOM 664 C C . LYS A 1 86 ? 33.052 22.411 11.665 1.00 15.31 86 LYS A C 1
ATOM 665 O O . LYS A 1 86 ? 32.501 21.468 12.225 1.00 16.66 86 LYS A O 1
ATOM 671 N N . CYS A 1 87 ? 34.254 22.846 12.009 1.00 14.07 87 CYS A N 1
ATOM 672 C CA . CYS A 1 87 ? 34.945 22.275 13.152 1.00 13.89 87 CYS A CA 1
ATOM 673 C C . CYS A 1 87 ? 35.555 23.455 13.881 1.00 14.68 87 CYS A C 1
ATOM 674 O O . CYS A 1 87 ? 35.778 24.510 13.283 1.00 15.46 87 CYS A O 1
ATOM 677 N N . SER A 1 88 ? 35.809 23.290 15.170 1.00 12.73 88 SER A N 1
ATOM 678 C CA . SER A 1 88 ? 36.344 24.378 15.972 1.00 13.49 88 SER A CA 1
ATOM 679 C C . SER A 1 88 ? 37.534 23.994 16.822 1.00 12.92 88 SER A C 1
ATOM 680 O O . SER A 1 88 ? 37.869 22.822 16.971 1.00 14.34 88 SER A O 1
ATOM 683 N N . THR A 1 89 ? 38.161 25.013 17.390 1.00 11.71 89 THR A N 1
ATOM 684 C CA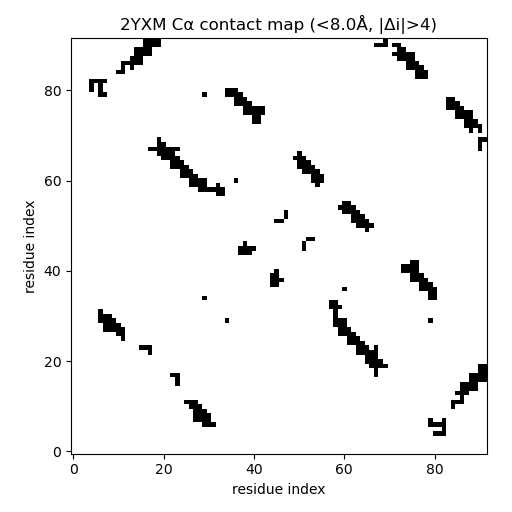 . THR A 1 89 ? 39.306 24.817 18.255 1.00 11.64 89 THR A CA 1
ATOM 685 C C . THR A 1 89 ? 39.418 25.997 19.201 1.00 12.28 89 THR A C 1
ATOM 686 O O . THR A 1 89 ? 38.744 27.011 19.033 1.00 13.47 89 THR A O 1
ATOM 690 N N . GLU A 1 90 ? 40.264 25.847 20.209 1.00 11.12 90 GLU A N 1
ATOM 691 C CA . GLU A 1 90 ? 40.503 26.905 21.175 1.00 12.01 90 GLU A CA 1
ATOM 692 C C . GLU A 1 90 ? 41.975 27.272 21.097 1.00 11.32 90 GLU A C 1
ATOM 693 O O . GLU A 1 90 ? 42.831 26.393 21.006 1.00 13.05 90 GLU A O 1
ATOM 699 N N . LEU A 1 91 ? 42.265 28.569 21.104 1.00 12.03 91 LEU A N 1
ATOM 700 C CA . LEU A 1 91 ? 43.646 29.034 21.072 1.00 11.29 91 LEU A CA 1
ATOM 701 C C . LEU A 1 91 ? 43.982 29.627 22.430 1.00 11.18 91 LEU A C 1
ATOM 702 O O . LEU A 1 91 ? 43.311 30.551 22.891 1.00 12.23 91 LEU A O 1
ATOM 707 N N . PHE A 1 92 ? 45.016 29.087 23.069 1.00 11.98 92 PHE A N 1
ATOM 708 C CA . PHE A 1 92 ? 45.453 29.583 24.368 1.00 12.56 92 PHE A CA 1
ATOM 709 C C . PHE A 1 92 ? 46.744 30.369 24.186 1.00 13.34 92 PHE A C 1
ATOM 710 O O . PHE A 1 92 ? 47.745 29.827 23.727 1.00 15.23 92 PHE A O 1
ATOM 718 N N . VAL A 1 93 ? 46.714 31.646 24.548 1.00 13.70 93 VAL A N 1
ATOM 719 C CA . VAL A 1 93 ? 47.890 32.494 24.430 1.00 15.30 93 VAL A CA 1
ATOM 720 C C . VAL A 1 93 ? 48.549 32.596 25.799 1.00 18.17 93 VAL A C 1
ATOM 721 O O . VAL A 1 93 ? 47.898 32.949 26.783 1.00 19.83 93 VAL A O 1
ATOM 725 N N . ARG A 1 94 ? 49.835 32.269 25.859 1.00 21.05 94 ARG A N 1
ATOM 726 C CA . ARG A 1 94 ? 50.575 32.329 27.114 1.00 25.66 94 ARG A CA 1
ATOM 727 C C . ARG A 1 94 ? 51.198 33.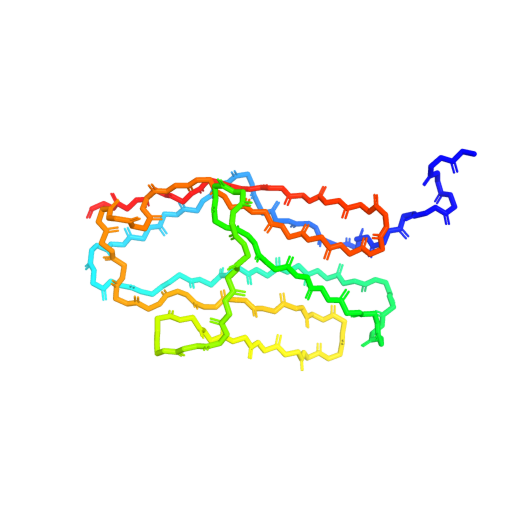706 27.306 1.00 27.41 94 ARG A C 1
ATOM 728 O O . ARG A 1 94 ? 52.380 33.874 26.935 1.00 31.08 94 ARG A O 1
#

InterPro domains:
  IPR003598 Immunoglobulin subtype 2 [SM00408] (356-422)
  IPR003598 Immunoglobulin subtype 2 [SM00408] (538-606)
  IPR003598 Immunoglobulin subtype 2 [SM00408] (852-918)
  IPR003598 Immunoglobulin subtype 2 [SM00408] (1059-1126)
  IPR003599 Immunoglobulin domain subtype [SM00409] (64-160)
  IPR003599 Immunoglobulin domain subtype [SM00409] (259-338)
  IPR003599 Immunoglobulin domain subtype [SM00409] (348-429)
  IPR003599 Immunoglobulin domain subtype [SM00409] (439-519)
  IPR003599 Immunoglobulin domain subtype [SM00409] (532-617)
  IPR003599 Immunoglobulin domain subtype [SM00409] (846-929)
  IPR003599 Immunoglobulin domain subtype [SM00409] (1053-1137)
  IPR003961 Fibronectin type III [PF00041] (621-709)
  IPR003961 Fibronectin type III [PF00041] (719-823)
  IPR003961 Fibronectin type III [PF00041] (934-1014)
  IPR003961 Fibronectin type III [PS50853] (622-721)
  IPR003961 Fibronectin type III [PS50853] (722-833)
  IPR003961 Fibronectin type III [PS50853] (934-1029)
  IPR003961 Fibronectin type III [SM00060] (620-703)
  IPR003961 Fibronectin type III [SM00060] (718-819)
  IPR003961 Fibronectin type III [SM00060] (932-1014)

B-factor: mean 19.78, std 9.13, range [9.31, 60.61]

Nearest PDB structures (foldseek):
  2yxm-assembly1_A  TM=1.011E+00  e=1.540E-21  Homo sapiens
  2yuv-assembly1_A  TM=9.333E-01  e=3.136E-18  Homo sapiens
  1waa-assembly1_B  TM=9.523E-01  e=2.773E-10  Homo sapiens
  5jdj-assembly3_M  TM=9.526E-01  e=7.241E-10  Homo sapiens
  2eo1-assembly1_A  TM=8.616E-01  e=2.773E-10  Homo sapiens

Foldseek 3Di:
DCVVQDWWPAAWDAEEEEEAQAKDKTKTFTPALVWDKWKDFVRHTDDDDPQWDWDRDRRMTMIMGGRDDVVSQGKMKMDTGPDMDIYTYHYD

Radius of gyration: 13.09 Å; Cα contacts (8 Å, |Δi|>4): 206; chains: 1; bounding box: 32×30×32 Å

Sequence (92 aa):
SGSSGAAFAKILDPAYQVDKGGRVRFVVELADPKLEVKWYKNGQEIRPSTKYIFEHKGCQRILFINNCQMTDDSEYYVTAGDEKCSTELFVR

GO terms:
  GO:0017022 myosin binding (F, IDA)
  GO:0008307 structural constituent of muscle (F, TAS)
  GO:0005829 cytosol (C, TAS)
  GO:0005515 protein binding (F, IPI)

Organism: Homo sapiens (NCBI:txid9606)

CATH classification: 2.60.40.10